Protein AF-A0A7S3JF26-F1 (afdb_monomer_lite)

pLDDT: mean 84.46, std 10.87, range [51.41, 98.0]

Structure (mmCIF, N/CA/C/O backbone):
data_AF-A0A7S3JF26-F1
#
_entry.id   AF-A0A7S3JF26-F1
#
loop_
_atom_site.group_PDB
_atom_site.id
_atom_site.type_symbol
_atom_site.label_atom_id
_atom_site.label_alt_id
_atom_site.label_comp_id
_atom_site.label_asym_id
_atom_site.label_entity_id
_atom_site.label_seq_id
_atom_site.pdbx_PDB_ins_code
_atom_site.Cartn_x
_atom_site.Cartn_y
_atom_site.Cartn_z
_atom_site.occupancy
_atom_site.B_iso_or_equiv
_atom_site.auth_seq_id
_atom_site.auth_comp_id
_atom_site.auth_asym_id
_atom_site.auth_atom_id
_atom_site.pdbx_PDB_model_num
ATOM 1 N N . GLY A 1 1 ? 3.276 -12.032 3.569 1.00 51.97 1 GLY A N 1
ATOM 2 C CA . GLY A 1 1 ? 3.261 -10.874 4.490 1.00 51.97 1 GLY A CA 1
ATOM 3 C C . GLY A 1 1 ? 3.600 -9.605 3.732 1.00 51.97 1 GLY A C 1
ATOM 4 O O . GLY A 1 1 ? 4.227 -9.710 2.687 1.00 51.97 1 GLY A 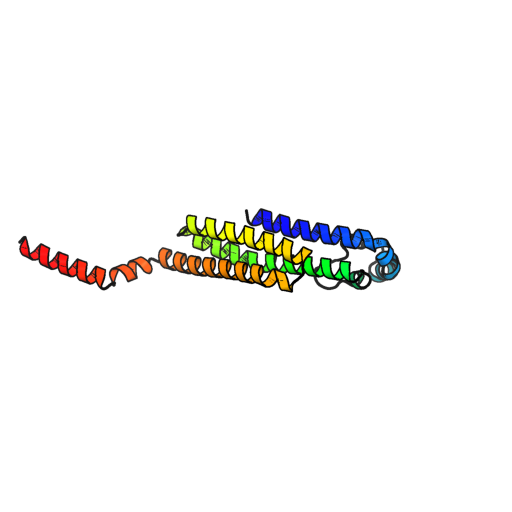O 1
ATOM 5 N N . ALA A 1 2 ? 3.203 -8.432 4.228 1.00 51.41 2 ALA A N 1
ATOM 6 C CA . ALA A 1 2 ? 3.401 -7.144 3.548 1.00 51.41 2 ALA A CA 1
ATOM 7 C C . ALA A 1 2 ? 4.867 -6.865 3.152 1.00 51.41 2 ALA A C 1
ATOM 9 O O . ALA A 1 2 ? 5.112 -6.417 2.039 1.00 51.41 2 ALA A O 1
ATOM 10 N N . ALA A 1 3 ? 5.845 -7.276 3.970 1.00 58.47 3 ALA A N 1
ATOM 11 C CA . ALA A 1 3 ? 7.267 -7.212 3.612 1.00 58.47 3 ALA A CA 1
ATOM 12 C C . ALA A 1 3 ? 7.603 -8.005 2.332 1.00 58.47 3 ALA A C 1
ATOM 14 O O . ALA A 1 3 ? 8.305 -7.508 1.457 1.00 58.47 3 ALA A O 1
ATOM 15 N N . ALA A 1 4 ? 7.039 -9.207 2.168 1.00 69.75 4 ALA A N 1
ATOM 16 C CA . ALA A 1 4 ? 7.217 -10.009 0.956 1.00 69.75 4 ALA A CA 1
ATOM 17 C C . ALA A 1 4 ? 6.578 -9.346 -0.273 1.00 69.75 4 ALA A C 1
ATOM 19 O O . ALA A 1 4 ? 7.066 -9.514 -1.383 1.00 69.75 4 ALA A O 1
ATOM 20 N N . GLN A 1 5 ? 5.512 -8.566 -0.085 1.00 66.12 5 GLN A N 1
ATOM 21 C CA . GLN A 1 5 ? 4.884 -7.827 -1.173 1.00 66.12 5 GLN A CA 1
ATOM 22 C C . GLN A 1 5 ? 5.692 -6.593 -1.575 1.00 66.12 5 GLN A C 1
ATOM 24 O O . GLN A 1 5 ? 5.825 -6.333 -2.767 1.00 66.12 5 GLN A O 1
ATOM 29 N N . THR A 1 6 ? 6.268 -5.867 -0.615 1.00 66.19 6 THR A N 1
ATOM 30 C CA . THR A 1 6 ? 7.227 -4.792 -0.902 1.00 66.19 6 THR A CA 1
ATOM 31 C C . THR A 1 6 ? 8.426 -5.332 -1.667 1.00 66.19 6 THR A C 1
ATOM 33 O O . THR A 1 6 ? 8.790 -4.775 -2.700 1.00 66.19 6 THR A O 1
ATOM 36 N N . LEU A 1 7 ? 8.977 -6.464 -1.222 1.00 73.19 7 LEU A N 1
ATOM 37 C CA . LEU A 1 7 ? 10.060 -7.150 -1.924 1.00 73.19 7 LEU A CA 1
ATOM 38 C C . LEU A 1 7 ? 9.628 -7.602 -3.323 1.00 73.19 7 LEU A C 1
ATOM 40 O O . LEU A 1 7 ? 10.368 -7.398 -4.276 1.00 73.19 7 LEU A O 1
ATOM 44 N N . TYR A 1 8 ? 8.420 -8.147 -3.477 1.00 75.62 8 TYR A N 1
ATOM 45 C CA . TYR A 1 8 ? 7.893 -8.572 -4.774 1.00 75.62 8 TYR A CA 1
ATOM 46 C C . TYR A 1 8 ? 7.680 -7.400 -5.739 1.00 75.62 8 TYR A C 1
ATOM 48 O O . TYR A 1 8 ? 8.088 -7.473 -6.895 1.00 75.62 8 TYR A O 1
ATOM 56 N N . ALA A 1 9 ? 7.061 -6.313 -5.281 1.00 71.88 9 ALA A N 1
ATOM 57 C CA . ALA A 1 9 ? 6.828 -5.122 -6.088 1.00 71.88 9 ALA A CA 1
ATOM 58 C C . ALA A 1 9 ? 8.154 -4.458 -6.476 1.00 71.88 9 ALA A C 1
ATOM 60 O O . ALA A 1 9 ? 8.366 -4.178 -7.654 1.00 71.88 9 ALA A O 1
ATOM 61 N N . GLY A 1 10 ? 9.066 -4.287 -5.513 1.00 75.62 10 GLY A N 1
ATOM 62 C CA . GLY A 1 10 ? 10.420 -3.798 -5.762 1.00 75.62 10 GLY A CA 1
ATOM 63 C C . GLY A 1 10 ? 11.151 -4.677 -6.775 1.00 75.62 10 GLY A C 1
ATOM 64 O O . GLY A 1 10 ? 11.664 -4.173 -7.769 1.00 75.62 10 GLY A O 1
ATOM 65 N N . HIS A 1 11 ? 11.105 -5.998 -6.604 1.00 80.19 11 HIS A N 1
ATOM 66 C CA . HIS A 1 11 ? 11.721 -6.942 -7.533 1.00 80.19 11 HIS A CA 1
ATOM 67 C C . HIS A 1 11 ? 11.118 -6.855 -8.942 1.00 80.19 11 HIS A C 1
ATOM 69 O O . HIS A 1 11 ? 11.862 -6.739 -9.908 1.00 80.19 11 HIS A O 1
ATOM 75 N N . LYS A 1 12 ? 9.786 -6.803 -9.087 1.00 78.31 12 LYS A N 1
ATOM 76 C CA . LYS A 1 12 ? 9.132 -6.645 -10.400 1.00 78.31 12 LYS A CA 1
ATOM 77 C C . LYS A 1 12 ? 9.494 -5.338 -11.093 1.00 78.31 12 LYS A C 1
ATOM 79 O O . LYS A 1 12 ? 9.629 -5.312 -12.316 1.00 78.31 12 LYS A O 1
ATOM 84 N N . VAL A 1 13 ? 9.654 -4.265 -10.327 1.00 75.88 13 VAL A N 1
ATOM 85 C CA . VAL A 1 13 ? 10.086 -2.967 -10.850 1.00 75.88 13 VAL A CA 1
ATOM 86 C C . VAL A 1 13 ? 11.538 -3.051 -11.305 1.00 75.88 13 VAL A C 1
ATOM 88 O O . VAL A 1 13 ? 11.841 -2.636 -12.421 1.00 75.88 13 VAL A O 1
ATOM 91 N N . MET A 1 14 ? 12.422 -3.650 -10.506 1.00 79.00 14 MET A N 1
ATOM 92 C CA . MET A 1 14 ? 13.823 -3.860 -10.880 1.00 79.00 14 MET A CA 1
ATOM 93 C C . MET A 1 14 ? 13.966 -4.757 -12.116 1.00 79.00 14 MET A C 1
ATOM 95 O O . MET A 1 14 ? 14.696 -4.390 -13.034 1.00 79.00 14 MET A O 1
ATOM 99 N N . ASP A 1 15 ? 13.192 -5.838 -12.217 1.00 82.81 15 ASP A N 1
ATOM 100 C CA . ASP A 1 15 ? 13.147 -6.711 -13.395 1.00 82.81 15 ASP A CA 1
ATOM 101 C C . ASP A 1 15 ? 12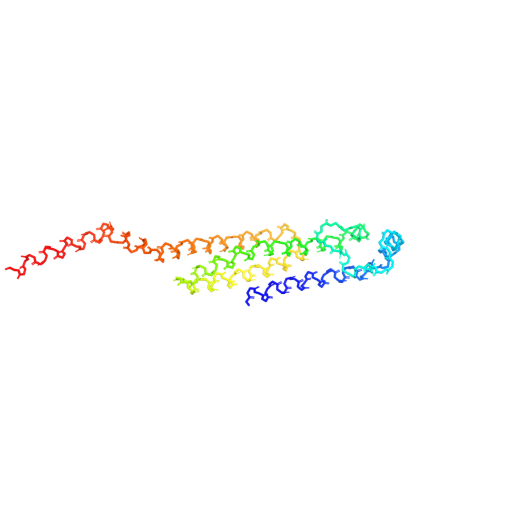.708 -5.954 -14.653 1.00 82.81 15 ASP A C 1
ATOM 103 O O . ASP A 1 15 ? 13.308 -6.090 -15.723 1.00 82.81 15 ASP A O 1
ATOM 107 N N . ALA A 1 16 ? 11.631 -5.167 -14.550 1.00 79.50 16 ALA A N 1
ATOM 108 C CA . ALA A 1 16 ? 11.121 -4.383 -15.671 1.00 79.50 16 ALA A CA 1
ATOM 109 C C . ALA A 1 16 ? 12.152 -3.342 -16.129 1.00 79.50 16 ALA A C 1
ATOM 111 O O . ALA A 1 16 ? 12.357 -3.162 -17.334 1.00 79.50 16 ALA A O 1
ATOM 112 N N . ARG A 1 17 ? 12.840 -2.702 -15.176 1.00 76.44 17 ARG A N 1
ATOM 113 C CA . ARG A 1 17 ? 13.923 -1.746 -15.437 1.00 76.44 17 ARG A CA 1
ATOM 114 C C . ARG A 1 17 ? 15.093 -2.414 -16.141 1.00 76.44 17 ARG A C 1
ATOM 116 O O . ARG A 1 17 ? 15.489 -1.968 -17.216 1.00 76.44 17 ARG A O 1
ATOM 123 N N . GLU A 1 18 ? 15.608 -3.495 -15.571 1.00 81.50 18 GLU A N 1
ATOM 124 C CA . GLU A 1 18 ? 16.768 -4.207 -16.094 1.00 81.50 18 GLU A CA 1
ATOM 125 C C . GLU A 1 18 ? 16.506 -4.715 -17.516 1.00 81.50 18 GLU A C 1
ATOM 127 O O . GLU A 1 18 ? 17.312 -4.486 -18.417 1.00 81.50 18 GLU A O 1
ATOM 132 N N . LYS A 1 19 ? 15.340 -5.324 -17.762 1.00 84.38 19 LYS A N 1
ATOM 133 C CA . LYS A 1 19 ? 14.954 -5.790 -19.104 1.00 84.38 19 LYS A CA 1
ATOM 134 C C . LYS A 1 19 ? 14.865 -4.644 -20.110 1.00 84.38 19 LYS A C 1
ATOM 136 O O . LYS A 1 19 ? 15.333 -4.781 -21.241 1.00 84.38 19 LYS A O 1
ATOM 141 N N . THR A 1 20 ? 14.282 -3.519 -19.706 1.00 82.44 20 THR A N 1
ATOM 142 C CA . THR A 1 20 ? 14.081 -2.365 -20.589 1.00 82.44 20 THR A CA 1
ATOM 143 C C . THR A 1 20 ? 15.407 -1.712 -20.968 1.00 82.44 20 THR A C 1
ATOM 145 O O . THR A 1 20 ? 15.647 -1.451 -22.148 1.00 82.44 20 THR A O 1
ATOM 148 N N . PHE A 1 21 ? 16.296 -1.499 -20.002 1.00 82.56 21 PHE A N 1
ATOM 149 C CA . PHE A 1 21 ? 17.580 -0.849 -20.254 1.00 82.56 21 PHE A CA 1
ATOM 150 C C . PHE A 1 21 ? 18.601 -1.760 -20.915 1.00 82.56 21 PHE A C 1
ATOM 152 O O . PHE A 1 21 ? 19.296 -1.308 -21.821 1.00 82.56 21 PHE A O 1
ATOM 159 N N . LYS A 1 22 ? 18.636 -3.055 -20.573 1.00 85.19 22 LYS A N 1
ATOM 160 C CA . LYS A 1 22 ? 19.474 -4.019 -21.300 1.00 85.19 22 LYS A CA 1
ATOM 161 C C . LYS A 1 22 ? 19.119 -4.065 -22.782 1.00 85.19 22 LYS A C 1
ATOM 163 O O . LYS A 1 22 ? 20.020 -4.026 -23.614 1.00 85.19 22 LYS A O 1
ATOM 168 N N . LYS A 1 23 ? 17.824 -4.082 -23.121 1.00 85.06 23 LYS A N 1
ATOM 169 C CA . LYS A 1 23 ? 17.369 -4.127 -24.519 1.00 85.06 23 LYS A CA 1
ATOM 170 C C . LYS A 1 23 ? 17.791 -2.895 -25.327 1.00 85.06 23 LYS A C 1
ATOM 172 O O . LYS A 1 23 ? 18.068 -3.022 -26.512 1.00 85.06 23 LYS A O 1
ATOM 177 N N . ASN A 1 24 ? 17.845 -1.722 -24.698 1.00 83.25 24 ASN A N 1
ATOM 178 C CA . ASN A 1 24 ? 18.159 -0.457 -25.371 1.00 83.25 24 ASN A CA 1
ATOM 179 C C . ASN A 1 24 ? 19.601 0.017 -25.113 1.00 83.25 24 ASN A C 1
ATOM 181 O O . ASN A 1 24 ? 19.945 1.152 -25.432 1.00 83.25 24 ASN A O 1
ATOM 185 N N . ARG A 1 25 ? 20.461 -0.840 -24.544 1.00 84.88 25 ARG A N 1
ATOM 186 C CA . ARG A 1 25 ? 21.793 -0.444 -24.071 1.00 84.88 25 ARG A CA 1
ATOM 187 C C . ARG A 1 25 ? 22.707 0.061 -25.181 1.00 84.88 25 ARG A C 1
ATOM 189 O O . ARG A 1 25 ? 23.443 1.009 -24.945 1.00 84.88 25 ARG A O 1
ATOM 196 N N . ALA A 1 26 ? 22.641 -0.540 -26.369 1.00 85.75 26 ALA A N 1
ATOM 197 C CA . ALA A 1 26 ? 23.440 -0.114 -27.517 1.00 85.75 26 ALA A CA 1
ATOM 198 C C . ALA A 1 26 ? 23.129 1.340 -27.907 1.00 85.75 26 ALA A C 1
ATOM 200 O O . ALA A 1 26 ? 24.035 2.157 -27.989 1.00 85.75 26 ALA A O 1
ATOM 201 N N . ILE A 1 27 ? 21.840 1.676 -28.015 1.00 86.31 27 ILE A N 1
ATOM 202 C CA . ILE A 1 27 ? 21.363 3.019 -28.379 1.00 86.31 27 ILE A CA 1
ATOM 203 C C . ILE A 1 27 ? 21.756 4.044 -27.306 1.00 86.31 27 ILE A C 1
ATOM 205 O O . ILE A 1 27 ? 22.152 5.167 -27.609 1.00 86.31 27 ILE A O 1
ATOM 209 N N . ILE A 1 28 ? 21.663 3.659 -26.032 1.00 85.19 28 ILE A N 1
ATOM 210 C CA . ILE A 1 28 ? 22.059 4.525 -24.915 1.00 85.19 28 ILE A CA 1
ATOM 211 C C . ILE A 1 28 ? 23.570 4.770 -24.937 1.00 85.19 28 ILE A C 1
ATOM 213 O O . ILE A 1 28 ? 24.005 5.904 -24.762 1.00 85.19 28 ILE A O 1
ATOM 217 N N . GLN A 1 29 ? 24.367 3.725 -25.167 1.00 85.12 29 GLN A N 1
ATOM 218 C CA . GLN A 1 29 ? 25.822 3.830 -25.238 1.00 85.12 29 GLN A CA 1
ATOM 219 C C . GLN A 1 29 ? 26.271 4.679 -26.432 1.00 85.12 29 GLN A C 1
ATOM 221 O O . GLN A 1 29 ? 27.218 5.445 -26.297 1.00 85.12 29 GLN A O 1
ATOM 226 N N . GLU A 1 30 ? 25.590 4.556 -27.568 1.00 88.62 30 GLU A N 1
ATOM 227 C CA . GLU A 1 30 ? 25.850 5.355 -28.764 1.00 88.62 30 GLU A CA 1
ATOM 228 C C . GLU A 1 30 ? 25.597 6.843 -28.504 1.00 88.62 30 GLU A C 1
ATOM 230 O O . GLU A 1 30 ? 26.469 7.664 -28.764 1.00 88.62 30 GLU A O 1
ATOM 235 N N . LYS A 1 31 ? 24.441 7.201 -27.927 1.00 85.75 31 LYS A N 1
ATOM 236 C CA . LYS A 1 31 ? 24.091 8.617 -27.720 1.00 85.75 31 LYS A CA 1
ATOM 237 C C . LYS A 1 31 ? 24.766 9.269 -26.519 1.00 85.75 31 LYS A C 1
ATOM 239 O O . LYS A 1 31 ? 25.071 10.454 -26.567 1.00 85.75 31 LYS A O 1
ATOM 244 N N . PHE A 1 32 ? 24.937 8.531 -25.426 1.00 86.19 32 PHE A N 1
ATOM 245 C CA . PHE A 1 32 ? 25.361 9.100 -24.145 1.00 86.19 32 PHE A CA 1
ATOM 246 C C . PHE A 1 32 ? 26.679 8.539 -23.630 1.00 86.19 32 PHE A C 1
ATOM 248 O O . PHE A 1 32 ? 27.190 9.044 -22.639 1.00 86.19 32 PHE A O 1
ATOM 255 N N . GLY A 1 33 ? 27.250 7.514 -24.264 1.00 84.75 33 GLY A N 1
ATOM 256 C CA . GLY A 1 33 ? 28.473 6.884 -23.771 1.00 84.75 33 GLY A CA 1
ATOM 257 C C . GLY A 1 33 ? 29.675 7.823 -23.779 1.00 84.75 33 GLY A C 1
ATOM 258 O O . GLY A 1 33 ? 30.479 7.774 -22.857 1.00 84.75 33 GLY A O 1
ATOM 259 N N . GLU A 1 34 ? 29.792 8.679 -24.791 1.00 85.06 34 GLU A N 1
ATOM 260 C CA . GLU A 1 34 ? 30.877 9.659 -24.877 1.00 85.06 34 GLU A CA 1
ATOM 261 C C . GLU A 1 34 ? 30.681 10.816 -23.892 1.00 85.06 34 GLU A C 1
ATOM 263 O O . GLU A 1 34 ? 31.587 11.101 -23.118 1.00 85.06 34 GLU A O 1
ATOM 268 N N . ILE A 1 35 ? 29.472 11.386 -23.828 1.00 85.25 35 ILE A N 1
ATOM 269 C CA . ILE A 1 35 ? 29.106 12.424 -22.847 1.00 85.25 35 ILE A CA 1
ATOM 270 C C . ILE A 1 35 ? 29.360 11.920 -21.421 1.00 85.25 35 ILE A C 1
ATOM 272 O O . ILE A 1 35 ? 30.024 12.584 -20.635 1.00 85.25 35 ILE A O 1
ATOM 276 N N . HIS A 1 36 ? 28.912 10.701 -21.108 1.00 83.00 36 HIS A N 1
ATOM 277 C CA . HIS A 1 36 ? 29.097 10.081 -19.795 1.00 83.00 36 HIS A CA 1
ATOM 278 C C . HIS A 1 36 ? 30.576 9.918 -19.435 1.00 83.00 36 HIS A C 1
ATOM 280 O O . HIS A 1 36 ? 30.969 10.217 -18.311 1.00 83.00 36 HIS A O 1
ATOM 286 N N . ARG A 1 37 ? 31.410 9.461 -20.377 1.00 84.81 37 ARG A N 1
ATOM 287 C CA . ARG A 1 37 ? 32.857 9.330 -20.148 1.00 84.81 37 ARG A CA 1
ATOM 288 C C . ARG A 1 37 ? 33.539 10.683 -19.980 1.00 84.81 37 ARG A C 1
ATOM 290 O O . ARG A 1 37 ? 34.399 10.804 -19.117 1.00 84.81 37 ARG A O 1
ATOM 297 N N . ASN A 1 38 ? 33.137 11.683 -20.757 1.00 86.44 38 ASN A N 1
ATOM 298 C CA . ASN A 1 38 ? 33.744 13.009 -20.722 1.00 86.44 38 ASN A CA 1
ATOM 299 C C . ASN A 1 38 ? 33.363 13.788 -19.454 1.00 86.44 38 ASN A C 1
ATOM 301 O O . ASN A 1 38 ? 34.212 14.464 -18.881 1.00 86.44 38 ASN A O 1
ATOM 305 N N . GLU A 1 39 ? 32.111 13.685 -19.000 1.00 86.38 39 GLU A N 1
ATOM 306 C CA . GLU A 1 39 ? 31.613 14.429 -17.834 1.00 86.38 39 GLU A CA 1
ATOM 307 C C . GLU A 1 39 ? 31.860 13.708 -16.502 1.00 86.38 39 GLU A C 1
ATOM 309 O O . GLU A 1 39 ? 32.119 14.362 -15.493 1.00 86.38 39 GLU A O 1
ATOM 314 N N . ILE A 1 40 ? 31.770 12.372 -16.475 1.00 81.62 40 ILE A N 1
ATOM 315 C CA . ILE A 1 40 ? 31.816 11.578 -15.232 1.00 81.62 40 ILE A CA 1
ATOM 316 C C . ILE A 1 40 ? 33.113 10.756 -15.123 1.00 81.62 40 ILE A C 1
ATOM 318 O O . ILE A 1 40 ? 33.540 10.417 -14.021 1.00 81.62 40 ILE A O 1
ATOM 322 N N . GLY A 1 41 ? 33.790 10.467 -16.236 1.00 78.81 41 GLY A N 1
ATOM 323 C CA . GLY A 1 41 ? 35.001 9.644 -16.276 1.00 78.81 41 GLY A CA 1
ATOM 324 C C . GLY A 1 41 ? 34.730 8.133 -16.325 1.00 78.81 41 GLY A C 1
ATOM 325 O O . GLY A 1 41 ? 33.671 7.640 -15.939 1.00 78.81 41 GLY A O 1
ATOM 326 N N . ASP A 1 42 ? 35.732 7.363 -16.762 1.00 80.44 42 ASP A N 1
ATOM 327 C CA . ASP A 1 42 ? 35.616 5.907 -16.988 1.00 80.44 42 ASP A CA 1
ATOM 328 C C . ASP A 1 42 ? 35.452 5.065 -15.710 1.00 80.44 42 ASP A C 1
ATOM 330 O O . ASP A 1 42 ? 35.058 3.896 -15.757 1.00 80.44 42 ASP A O 1
ATOM 334 N N . HIS A 1 43 ? 35.749 5.653 -14.553 1.00 77.44 43 HIS A N 1
ATOM 335 C CA . HIS A 1 43 ? 35.672 4.983 -13.259 1.00 77.44 43 HIS A CA 1
ATOM 336 C C . HIS A 1 43 ? 34.221 4.749 -12.799 1.00 77.44 43 HIS A C 1
ATOM 338 O O . HIS A 1 43 ? 33.962 3.789 -12.070 1.00 77.44 43 HIS A O 1
ATOM 344 N N . ILE A 1 44 ? 33.258 5.555 -13.267 1.00 75.00 44 ILE A N 1
ATOM 345 C CA . ILE A 1 44 ? 31.829 5.380 -12.974 1.00 75.00 44 ILE A CA 1
ATOM 346 C C . ILE A 1 44 ? 31.149 4.770 -14.196 1.00 75.00 44 ILE A C 1
ATOM 348 O O . ILE A 1 44 ? 30.842 5.439 -15.181 1.00 75.00 44 ILE A O 1
ATOM 352 N N . LYS A 1 45 ? 30.868 3.467 -14.129 1.00 76.31 45 LYS A N 1
ATOM 353 C CA . LYS A 1 45 ? 30.171 2.762 -15.210 1.00 76.31 45 LYS A CA 1
ATOM 354 C C . LYS A 1 45 ? 28.704 3.176 -15.273 1.00 76.31 45 LYS A C 1
ATOM 356 O O . LYS A 1 45 ? 28.008 3.211 -14.260 1.00 76.31 45 LYS A O 1
ATOM 361 N N . MET A 1 46 ? 28.209 3.383 -16.489 1.00 70.69 46 MET A N 1
ATOM 362 C CA . MET A 1 46 ? 26.789 3.617 -16.734 1.00 70.69 46 MET A CA 1
ATOM 363 C C . MET A 1 46 ? 25.948 2.439 -16.209 1.00 70.69 46 MET A C 1
ATOM 365 O O . MET A 1 46 ? 26.201 1.271 -16.532 1.00 70.69 46 MET A O 1
ATOM 369 N N . SER A 1 47 ? 24.948 2.756 -15.384 1.00 72.25 47 SER A N 1
ATOM 370 C CA . SER A 1 47 ? 24.077 1.774 -14.731 1.00 72.25 47 SER A CA 1
ATOM 371 C C . SER A 1 47 ? 23.344 0.909 -15.757 1.00 72.25 47 SER A C 1
ATOM 373 O O . SER A 1 47 ? 22.693 1.415 -16.671 1.00 72.25 47 SER A O 1
ATOM 375 N N . ALA A 1 48 ? 23.380 -0.414 -15.568 1.00 71.00 48 ALA A N 1
ATOM 376 C CA . ALA A 1 48 ? 22.629 -1.354 -16.405 1.00 71.00 48 ALA A CA 1
ATOM 377 C C . ALA A 1 48 ? 21.103 -1.167 -16.292 1.00 71.00 48 ALA A C 1
ATOM 379 O O . ALA A 1 48 ? 20.367 -1.590 -17.181 1.00 71.00 48 ALA A O 1
ATOM 380 N N . SER A 1 49 ? 20.647 -0.508 -15.224 1.00 68.06 49 SER A N 1
ATOM 381 C CA . SER A 1 49 ? 19.242 -0.197 -14.943 1.00 68.06 49 SER A CA 1
ATOM 382 C C . SER A 1 49 ? 18.876 1.248 -15.300 1.00 68.06 49 SER A C 1
ATOM 384 O O . SER A 1 49 ? 17.820 1.730 -14.877 1.00 68.06 49 SER A O 1
ATOM 386 N N . GLY A 1 50 ? 19.757 1.931 -16.044 1.00 62.88 50 GLY A N 1
ATOM 387 C CA . GLY A 1 50 ? 19.509 3.218 -16.690 1.00 62.88 50 GLY A CA 1
ATOM 388 C C . GLY A 1 50 ? 19.192 4.369 -15.748 1.00 62.88 50 GLY A C 1
ATOM 389 O O . GLY A 1 50 ? 18.404 5.229 -16.115 1.00 62.88 50 GLY A O 1
ATOM 390 N N . TYR A 1 51 ? 19.730 4.362 -14.527 1.00 67.38 51 TYR A N 1
ATOM 391 C CA . TYR A 1 51 ? 19.491 5.421 -13.545 1.00 67.38 51 TYR A CA 1
ATOM 392 C C . TYR A 1 51 ? 20.559 5.430 -12.439 1.00 67.38 51 TYR A C 1
ATOM 394 O O . TYR A 1 51 ? 20.900 4.336 -11.970 1.00 67.38 51 TYR A O 1
ATOM 402 N N . PRO A 1 52 ? 21.019 6.615 -11.985 1.00 53.31 52 PRO A N 1
ATOM 403 C CA . PRO A 1 52 ? 21.668 6.774 -10.6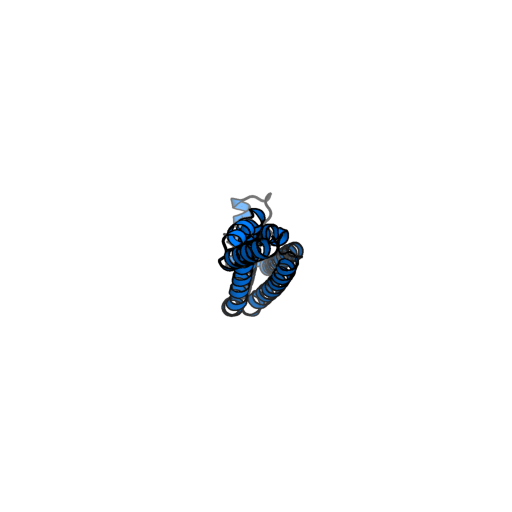85 1.00 53.31 52 PRO A CA 1
ATOM 404 C C . PRO A 1 52 ? 20.658 6.899 -9.522 1.00 53.31 52 PRO A C 1
ATOM 406 O O . PRO A 1 52 ? 20.879 6.257 -8.50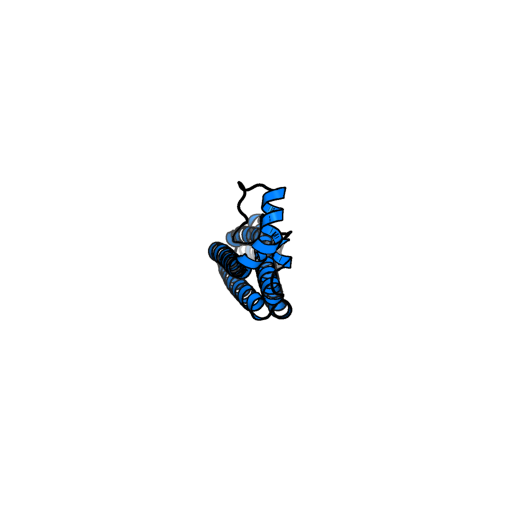5 1.00 53.31 52 PRO A O 1
ATOM 409 N N . ASP A 1 53 ? 19.529 7.613 -9.674 1.00 53.56 53 ASP A N 1
ATOM 410 C CA . ASP A 1 53 ? 18.462 7.700 -8.651 1.00 53.56 53 ASP A CA 1
ATOM 411 C C . ASP A 1 53 ? 17.112 8.202 -9.216 1.00 53.56 53 ASP A C 1
ATOM 413 O O . ASP A 1 53 ? 17.095 8.901 -10.226 1.00 53.56 53 ASP A O 1
ATOM 417 N N . MET A 1 54 ? 15.984 7.837 -8.597 1.00 58.97 54 MET A N 1
ATOM 418 C CA . MET A 1 54 ? 14.602 8.050 -9.061 1.00 58.97 54 MET A CA 1
ATOM 419 C C . MET A 1 54 ? 14.291 9.524 -9.398 1.00 58.97 54 MET A C 1
ATOM 421 O O . MET A 1 54 ? 13.962 10.300 -8.514 1.00 58.97 54 MET A O 1
ATOM 425 N N . GLY A 1 55 ? 14.330 9.931 -10.676 1.00 54.00 55 GLY A N 1
ATOM 426 C CA . GLY A 1 55 ? 13.744 11.232 -11.060 1.00 54.00 55 GLY A CA 1
ATOM 427 C C . GLY A 1 55 ? 14.318 11.975 -12.262 1.00 54.00 55 GLY A C 1
ATOM 428 O O . GLY A 1 55 ? 13.597 12.755 -12.865 1.00 54.00 55 GLY A O 1
ATOM 429 N N . ASN A 1 56 ? 15.543 11.692 -12.712 1.00 53.38 56 ASN A N 1
ATOM 430 C CA . ASN A 1 56 ? 16.087 12.317 -13.926 1.00 53.38 56 ASN A CA 1
ATOM 431 C C . ASN A 1 56 ? 16.766 11.314 -14.877 1.00 53.38 56 ASN A C 1
ATOM 433 O O . ASN A 1 56 ? 17.873 10.852 -14.611 1.00 53.38 56 ASN A O 1
ATOM 437 N N . ASN A 1 57 ? 16.080 10.912 -15.955 1.00 69.06 57 ASN A N 1
ATOM 438 C CA . ASN A 1 57 ? 16.579 9.871 -16.853 1.00 69.06 57 ASN A CA 1
ATOM 439 C C . ASN A 1 57 ? 16.883 10.406 -18.240 1.00 69.06 57 ASN A C 1
ATOM 441 O O . ASN A 1 57 ? 16.097 10.228 -19.178 1.00 69.06 57 ASN A O 1
ATOM 445 N N . ILE A 1 58 ? 18.061 11.002 -18.378 1.00 73.00 58 ILE A N 1
ATOM 446 C CA . ILE A 1 58 ? 18.577 11.393 -19.686 1.00 73.00 58 ILE A CA 1
ATOM 447 C C . ILE A 1 58 ? 18.633 10.180 -20.640 1.00 73.00 58 ILE A C 1
ATOM 449 O O . ILE A 1 58 ? 18.245 10.281 -21.801 1.00 73.00 58 ILE A O 1
ATOM 453 N N . TYR A 1 59 ? 18.926 8.977 -20.126 1.00 75.75 59 TYR A N 1
ATOM 454 C CA . TYR A 1 59 ? 18.906 7.734 -20.906 1.00 75.75 59 TYR A CA 1
ATOM 455 C C . TYR A 1 59 ? 17.494 7.253 -21.276 1.00 75.75 59 TYR A C 1
ATOM 457 O O . TYR A 1 59 ? 17.340 6.456 -22.200 1.00 75.75 59 TYR A O 1
ATOM 465 N N . SER A 1 60 ? 16.439 7.719 -20.600 1.00 76.56 60 SER A N 1
ATOM 466 C CA . SER A 1 60 ? 15.060 7.380 -20.975 1.00 76.56 60 SER A CA 1
ATOM 467 C C . SER A 1 60 ? 14.600 8.099 -22.238 1.00 76.56 60 SER A C 1
ATOM 469 O O . SER A 1 60 ? 13.668 7.623 -22.883 1.00 76.56 60 SER A O 1
ATOM 471 N N . MET A 1 61 ? 15.268 9.196 -22.620 1.00 79.12 61 MET A N 1
ATOM 472 C CA . MET A 1 61 ? 14.937 9.974 -23.820 1.00 79.12 61 MET A CA 1
ATOM 473 C C . MET A 1 61 ? 15.098 9.164 -25.108 1.00 79.12 61 MET A C 1
ATOM 475 O O . MET A 1 61 ? 14.459 9.462 -26.112 1.00 79.12 61 MET A O 1
ATOM 479 N N . VAL A 1 62 ? 15.944 8.131 -25.088 1.00 82.94 62 VAL A N 1
ATOM 480 C CA . VAL A 1 62 ? 16.161 7.244 -26.239 1.00 82.94 62 VAL A CA 1
ATOM 481 C C . VAL A 1 62 ? 15.295 5.991 -26.206 1.00 82.94 62 VAL A C 1
ATOM 483 O O . VAL A 1 62 ? 15.349 5.188 -27.137 1.00 82.94 62 VAL A O 1
ATOM 486 N N . LEU A 1 63 ? 14.501 5.791 -25.150 1.00 80.12 63 LEU A N 1
ATOM 487 C CA . LEU A 1 63 ? 13.624 4.633 -25.076 1.00 80.12 63 LEU A CA 1
ATOM 488 C C . LEU A 1 63 ? 12.476 4.780 -26.082 1.00 80.12 63 LEU A C 1
ATOM 490 O O . LEU A 1 63 ? 11.835 5.832 -26.141 1.00 80.12 63 LEU A O 1
ATOM 494 N N . PRO A 1 64 ? 12.124 3.705 -26.810 1.00 83.19 64 PRO A N 1
ATOM 495 C CA . PRO A 1 64 ? 10.881 3.669 -27.564 1.00 83.19 64 PRO A CA 1
ATOM 496 C C . PRO A 1 64 ? 9.696 3.993 -26.650 1.00 83.19 64 PRO A C 1
ATOM 498 O O . PRO A 1 64 ? 9.649 3.519 -25.512 1.00 83.19 64 PRO A O 1
ATOM 501 N N . HIS A 1 65 ? 8.704 4.729 -27.153 1.00 79.75 65 HIS A N 1
ATOM 502 C CA . HIS A 1 65 ? 7.587 5.231 -26.343 1.00 79.75 65 HIS A CA 1
ATOM 503 C C . HIS A 1 65 ? 6.921 4.150 -25.467 1.00 79.75 65 HIS A C 1
ATOM 505 O O . HIS A 1 65 ? 6.663 4.369 -24.287 1.00 79.75 65 HIS A O 1
ATOM 511 N N . LYS A 1 66 ? 6.729 2.937 -26.004 1.00 78.75 66 LYS A N 1
ATOM 512 C CA . LYS A 1 66 ? 6.184 1.793 -25.253 1.00 78.75 66 LYS A CA 1
ATOM 513 C C . LYS A 1 66 ? 7.047 1.406 -24.044 1.00 78.75 66 LYS A C 1
ATOM 515 O O . LYS A 1 66 ? 6.516 1.149 -22.969 1.00 78.75 66 LYS A O 1
ATOM 520 N N . ALA A 1 67 ? 8.365 1.355 -24.218 1.00 78.44 67 ALA A N 1
ATOM 521 C CA . ALA A 1 67 ? 9.314 1.030 -23.156 1.00 78.44 67 ALA A CA 1
ATOM 522 C C . ALA A 1 67 ? 9.371 2.141 -22.098 1.00 78.44 67 ALA A C 1
ATOM 524 O O . ALA A 1 67 ? 9.335 1.855 -20.901 1.00 78.44 67 ALA A O 1
ATOM 525 N N . TRP A 1 68 ? 9.377 3.398 -22.550 1.00 79.56 68 TRP A N 1
ATOM 526 C CA . TRP A 1 68 ? 9.291 4.571 -21.684 1.00 79.56 68 TRP A CA 1
ATOM 527 C C . TRP A 1 68 ? 8.005 4.569 -20.842 1.00 79.56 68 TRP A C 1
ATOM 529 O O . TRP A 1 68 ? 8.046 4.787 -19.633 1.00 79.56 68 TRP A O 1
ATOM 539 N N . LEU A 1 69 ? 6.858 4.244 -21.439 1.00 79.75 69 LEU A N 1
ATOM 540 C CA . LEU A 1 69 ? 5.589 4.175 -20.716 1.00 79.75 69 LEU A CA 1
ATOM 541 C C . LEU A 1 69 ? 5.594 3.059 -19.658 1.00 79.75 69 LEU A C 1
ATOM 543 O O . LEU A 1 69 ? 5.157 3.274 -18.529 1.00 79.75 69 LEU A O 1
ATOM 547 N N . MET A 1 70 ? 6.120 1.877 -19.994 1.00 78.75 70 MET A N 1
ATOM 548 C CA . MET A 1 70 ? 6.179 0.738 -19.069 1.00 78.75 70 MET A CA 1
ATOM 549 C C . MET A 1 70 ? 7.039 1.022 -17.834 1.00 78.75 70 MET A C 1
ATOM 551 O O . MET A 1 70 ? 6.627 0.695 -16.721 1.00 78.75 70 MET A O 1
ATOM 555 N N . ILE A 1 71 ? 8.212 1.635 -18.006 1.00 79.81 71 ILE A N 1
ATOM 556 C CA . ILE A 1 71 ? 9.095 1.920 -16.870 1.00 79.81 71 ILE A CA 1
ATOM 557 C C . ILE A 1 71 ? 8.519 2.997 -15.946 1.00 79.81 71 ILE A C 1
ATOM 559 O O . ILE A 1 71 ? 8.532 2.812 -14.730 1.00 79.81 71 ILE A O 1
ATOM 563 N N . ASN A 1 72 ? 7.934 4.060 -16.506 1.00 79.56 72 ASN A N 1
ATOM 564 C CA . ASN A 1 72 ? 7.262 5.093 -15.716 1.00 79.56 72 ASN A CA 1
ATOM 565 C C . ASN A 1 72 ? 6.089 4.508 -14.922 1.00 79.56 72 ASN A C 1
ATOM 567 O O . ASN A 1 72 ? 5.904 4.819 -13.746 1.00 79.56 72 ASN A O 1
ATOM 571 N N . ASN A 1 73 ? 5.327 3.606 -15.539 1.00 80.50 73 ASN A N 1
ATOM 572 C CA . ASN A 1 73 ? 4.228 2.919 -14.877 1.00 80.50 73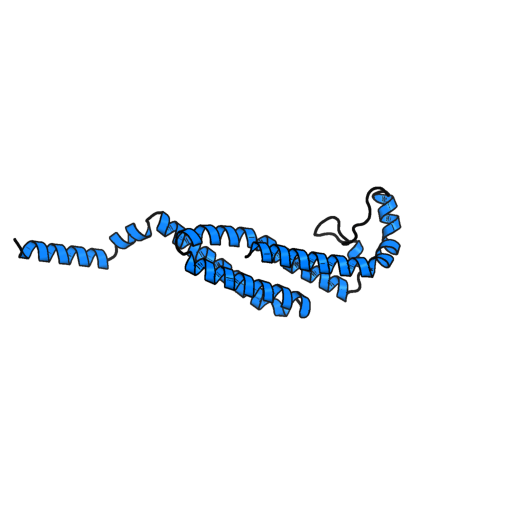 ASN A CA 1
ATOM 573 C C . ASN A 1 73 ? 4.701 2.045 -13.705 1.00 80.50 73 ASN A C 1
ATOM 575 O O . ASN A 1 73 ? 4.117 2.093 -12.621 1.00 80.50 73 ASN A O 1
ATOM 579 N N . ALA A 1 74 ? 5.786 1.291 -13.894 1.00 81.62 74 ALA A N 1
ATOM 580 C CA . ALA A 1 74 ? 6.388 0.493 -12.831 1.00 81.62 74 ALA A CA 1
ATOM 581 C C . ALA A 1 74 ? 6.902 1.376 -11.679 1.00 81.62 74 ALA A C 1
ATOM 583 O O . ALA A 1 74 ? 6.635 1.085 -10.512 1.00 81.62 74 ALA A O 1
ATOM 584 N N . GLN A 1 75 ? 7.576 2.487 -11.991 1.00 82.06 75 GLN A N 1
ATOM 585 C CA . GLN A 1 75 ? 8.062 3.433 -10.981 1.00 82.06 75 GLN A CA 1
ATOM 586 C C . GLN A 1 75 ? 6.919 4.053 -10.173 1.00 82.06 75 GLN A C 1
ATOM 588 O O . GLN A 1 75 ? 7.000 4.085 -8.949 1.00 82.06 75 GLN A O 1
ATOM 593 N N . ARG A 1 76 ? 5.816 4.455 -10.814 1.00 82.25 76 ARG A N 1
ATOM 594 C CA . ARG A 1 76 ? 4.634 4.964 -10.096 1.00 82.25 76 ARG A CA 1
ATOM 595 C C . ARG A 1 76 ? 4.049 3.934 -9.132 1.00 82.25 76 ARG A C 1
ATOM 597 O O . ARG A 1 76 ? 3.691 4.286 -8.014 1.00 82.25 76 ARG A O 1
ATOM 604 N N . CYS A 1 77 ? 3.988 2.662 -9.531 1.00 84.62 77 CYS A N 1
ATOM 605 C CA . CYS A 1 77 ? 3.536 1.594 -8.634 1.00 84.62 77 CYS A CA 1
ATOM 606 C C . CYS A 1 77 ? 4.453 1.430 -7.417 1.00 84.62 77 CYS A C 1
ATOM 608 O O . CYS A 1 77 ? 3.973 1.179 -6.313 1.00 84.62 77 CYS A O 1
ATOM 610 N N . HIS A 1 78 ? 5.764 1.556 -7.624 1.00 85.62 78 HIS A N 1
ATOM 611 C CA . HIS A 1 78 ? 6.763 1.461 -6.564 1.00 85.62 78 HIS A CA 1
ATOM 612 C C . HIS A 1 78 ? 6.640 2.606 -5.556 1.00 85.62 78 HIS A C 1
ATOM 614 O O . HIS A 1 78 ? 6.521 2.355 -4.360 1.00 85.62 78 HIS A O 1
ATOM 620 N N . GLU A 1 79 ? 6.607 3.845 -6.046 1.00 86.56 79 GLU A N 1
ATOM 621 C CA . GLU A 1 79 ? 6.503 5.056 -5.223 1.00 86.56 79 GLU A CA 1
ATOM 622 C C . GLU A 1 79 ? 5.225 5.081 -4.391 1.00 86.56 79 GLU A C 1
ATOM 624 O O . GLU A 1 79 ? 5.222 5.339 -3.184 1.00 86.56 79 GLU A O 1
ATOM 629 N N . GLN A 1 80 ? 4.111 4.733 -5.024 1.00 88.06 80 GLN A N 1
ATOM 630 C CA . GLN A 1 80 ? 2.831 4.659 -4.344 1.00 88.06 80 GLN A CA 1
ATOM 631 C C . GLN A 1 80 ? 2.826 3.568 -3.257 1.00 88.06 80 GLN A C 1
ATOM 633 O O . GLN A 1 80 ? 2.233 3.749 -2.194 1.00 88.06 80 GLN A O 1
ATOM 638 N N . LEU A 1 81 ? 3.508 2.440 -3.479 1.00 89.06 81 LEU A N 1
ATOM 639 C CA . LEU A 1 81 ? 3.660 1.428 -2.439 1.00 89.06 81 LEU A CA 1
ATOM 640 C C . LEU A 1 81 ? 4.524 1.948 -1.284 1.00 89.06 81 LEU A C 1
ATOM 642 O O . LEU A 1 81 ? 4.099 1.854 -0.135 1.00 89.06 81 LEU A O 1
ATOM 646 N N . ILE A 1 82 ? 5.702 2.508 -1.574 1.00 89.81 82 ILE A N 1
ATOM 647 C CA . ILE A 1 82 ? 6.637 3.010 -0.555 1.00 89.81 82 ILE A CA 1
ATOM 648 C C . ILE A 1 82 ? 5.983 4.080 0.318 1.00 89.81 82 ILE A C 1
ATOM 650 O O . ILE A 1 82 ? 6.059 3.988 1.541 1.00 89.81 82 ILE A O 1
ATOM 654 N N . SER A 1 83 ? 5.288 5.041 -0.286 1.00 90.38 83 SER A N 1
ATOM 655 C CA . SER A 1 83 ? 4.605 6.119 0.441 1.00 90.38 83 SER A CA 1
ATOM 656 C C . SER A 1 83 ? 3.505 5.616 1.387 1.00 90.38 83 SER A C 1
ATOM 658 O O . SER A 1 83 ? 3.308 6.184 2.462 1.00 90.38 83 SER A O 1
ATOM 660 N N . ARG A 1 84 ? 2.816 4.519 1.047 1.00 92.25 84 ARG A N 1
ATOM 661 C CA . ARG A 1 84 ? 1.759 3.935 1.891 1.00 92.25 84 ARG A CA 1
ATOM 662 C C . ARG A 1 84 ? 2.284 3.078 3.042 1.00 92.25 84 ARG A C 1
ATOM 664 O O . ARG A 1 84 ? 1.601 2.962 4.060 1.00 92.25 84 ARG A O 1
ATOM 671 N N . LEU A 1 85 ? 3.462 2.461 2.910 1.00 91.38 85 LEU A N 1
ATOM 672 C CA . LEU A 1 85 ? 3.965 1.486 3.890 1.00 91.38 85 LEU A CA 1
ATOM 673 C C . LEU A 1 85 ? 4.105 2.040 5.320 1.00 91.38 85 LEU A C 1
ATOM 675 O O . LEU A 1 85 ? 3.646 1.356 6.237 1.00 91.38 85 LEU A O 1
ATOM 679 N N . PRO A 1 86 ? 4.662 3.245 5.560 1.00 95.12 86 PRO A N 1
ATOM 680 C CA . PRO A 1 86 ? 4.766 3.789 6.914 1.00 95.12 86 PRO A CA 1
ATOM 681 C C . PRO A 1 86 ? 3.398 3.959 7.586 1.00 95.12 86 PRO A C 1
ATOM 683 O O . PRO A 1 86 ? 3.218 3.590 8.748 1.00 95.12 86 PRO A O 1
ATOM 686 N N . ILE A 1 87 ? 2.407 4.455 6.838 1.00 95.81 87 ILE A N 1
ATOM 687 C CA . ILE A 1 87 ? 1.037 4.662 7.328 1.00 95.81 87 ILE A CA 1
ATOM 688 C C . ILE A 1 87 ? 0.377 3.311 7.620 1.00 95.81 87 ILE A C 1
ATOM 690 O O . ILE A 1 87 ? -0.198 3.108 8.690 1.00 95.81 87 ILE A O 1
ATOM 694 N N . LEU A 1 88 ? 0.504 2.355 6.696 1.00 96.06 88 LEU A N 1
ATOM 695 C CA . LEU A 1 88 ? -0.058 1.017 6.849 1.00 96.06 88 LEU A CA 1
ATOM 696 C C . LEU A 1 88 ? 0.525 0.296 8.072 1.00 96.06 88 LEU A C 1
ATOM 698 O O . LEU A 1 88 ? -0.233 -0.265 8.862 1.00 96.06 88 LEU A O 1
ATOM 702 N N . TYR A 1 89 ? 1.850 0.301 8.244 1.00 95.25 89 TYR A N 1
ATOM 703 C CA . TYR A 1 89 ? 2.508 -0.427 9.331 1.00 95.25 89 TYR A CA 1
ATOM 704 C C . TYR A 1 89 ? 2.207 0.164 10.702 1.00 95.25 89 TYR A C 1
ATOM 706 O O . TYR A 1 89 ? 1.895 -0.587 11.628 1.00 95.25 89 TYR A O 1
ATOM 714 N N . THR A 1 90 ? 2.231 1.490 10.826 1.00 96.81 90 THR A N 1
ATOM 715 C CA . THR A 1 90 ? 1.884 2.166 12.084 1.00 96.81 90 THR A CA 1
ATOM 716 C C . THR A 1 90 ? 0.424 1.913 12.465 1.00 96.81 90 THR A C 1
ATOM 718 O O . THR A 1 90 ? 0.146 1.503 13.596 1.00 96.81 90 THR A O 1
ATOM 721 N N . ALA A 1 91 ? -0.510 2.044 11.516 1.00 97.06 91 ALA A N 1
ATOM 722 C CA . ALA A 1 91 ? -1.926 1.771 11.751 1.00 97.06 91 ALA A CA 1
ATOM 723 C C . ALA A 1 91 ? -2.192 0.293 12.090 1.00 97.06 91 ALA A C 1
ATOM 725 O O . ALA A 1 91 ? -2.955 0.005 13.018 1.00 97.06 91 ALA A O 1
ATOM 726 N N . CYS A 1 92 ? -1.546 -0.646 11.387 1.00 97.12 92 CYS A N 1
ATOM 727 C CA . CYS A 1 92 ? -1.639 -2.079 11.679 1.00 97.12 92 CYS A CA 1
ATOM 728 C C . CYS A 1 92 ? -1.140 -2.399 13.090 1.00 97.12 92 CYS A C 1
ATOM 730 O O . CYS A 1 92 ? -1.831 -3.100 13.829 1.00 97.12 92 CYS A O 1
ATOM 732 N N . PHE A 1 93 ? 0.027 -1.873 13.474 1.00 97.50 93 PHE A N 1
ATOM 733 C CA . PHE A 1 93 ? 0.629 -2.131 14.780 1.00 97.50 93 PHE A CA 1
ATOM 734 C C . PHE A 1 93 ? -0.297 -1.682 15.915 1.00 97.50 93 PHE A C 1
ATOM 736 O O . PHE A 1 93 ? -0.692 -2.504 16.742 1.00 97.50 93 PHE A O 1
ATOM 743 N N . VAL A 1 94 ? -0.747 -0.424 15.898 1.00 97.81 94 VAL A N 1
ATOM 744 C CA . VAL A 1 94 ? -1.635 0.120 16.941 1.00 97.81 94 VAL A CA 1
ATOM 745 C C . VAL A 1 94 ? -2.986 -0.603 16.965 1.00 97.81 94 VAL A C 1
ATOM 747 O O . VAL A 1 94 ? -3.491 -0.953 18.035 1.00 97.81 94 VAL A O 1
ATOM 750 N N . SER A 1 95 ? -3.567 -0.889 15.796 1.00 97.81 95 SER A N 1
ATOM 751 C CA . SER A 1 95 ? -4.843 -1.612 15.702 1.00 97.81 95 SER A CA 1
ATOM 752 C C . SER A 1 95 ? -4.745 -3.048 16.226 1.00 97.81 95 SER A C 1
ATOM 754 O O . SER A 1 95 ? -5.701 -3.553 16.820 1.00 97.81 95 SER A O 1
ATOM 756 N N . SER A 1 96 ? -3.599 -3.711 16.031 1.00 97.81 96 SER A N 1
ATOM 757 C CA . SER A 1 96 ? -3.403 -5.121 16.391 1.00 97.81 96 SER A CA 1
ATOM 758 C C . SER A 1 96 ? -3.443 -5.371 17.899 1.00 97.81 96 SER A C 1
ATOM 760 O O . SER A 1 96 ? -3.846 -6.455 18.316 1.00 97.81 96 SER A O 1
ATOM 762 N N . LEU A 1 97 ? -3.133 -4.350 18.708 1.00 96.81 97 LEU A N 1
ATOM 763 C CA . LEU A 1 97 ? -3.175 -4.424 20.171 1.00 96.81 97 LEU A CA 1
ATOM 764 C C . LEU A 1 97 ? -4.585 -4.727 20.701 1.00 96.81 97 LEU A C 1
ATOM 766 O O . LEU A 1 97 ? -4.737 -5.459 21.675 1.00 96.81 97 LEU A O 1
ATOM 770 N N . CYS A 1 98 ? -5.624 -4.189 20.054 1.00 97.38 98 CYS A N 1
ATOM 771 C CA . CYS A 1 98 ? -7.013 -4.372 20.488 1.00 97.38 98 CYS A CA 1
ATOM 772 C C . CYS A 1 98 ? -7.858 -5.239 19.547 1.00 97.38 98 CYS A C 1
ATOM 774 O O . CYS A 1 98 ? -8.850 -5.816 20.005 1.00 97.38 98 CYS A O 1
ATOM 776 N N . TYR A 1 99 ? -7.513 -5.303 18.255 1.00 97.12 99 TYR A N 1
ATOM 777 C CA . TYR A 1 99 ? -8.338 -5.911 17.204 1.00 97.12 99 TYR A CA 1
ATOM 778 C C . TYR A 1 99 ? -7.533 -6.824 16.249 1.00 97.12 99 TYR A C 1
ATOM 780 O O . TYR A 1 99 ? -7.630 -6.673 15.029 1.00 97.12 99 TYR A O 1
ATOM 788 N N . PRO A 1 100 ? -6.765 -7.814 16.745 1.00 97.50 100 PRO A N 1
ATOM 789 C CA . PRO A 1 100 ? -5.817 -8.577 15.921 1.00 97.50 100 PRO A CA 1
ATOM 790 C C . PRO A 1 100 ? -6.475 -9.342 14.760 1.00 97.50 100 PRO A C 1
ATOM 792 O O . PRO A 1 100 ? -5.953 -9.347 13.648 1.00 97.50 100 PRO A O 1
ATOM 795 N N . LYS A 1 101 ? -7.658 -9.941 14.978 1.00 97.81 101 LYS A N 1
ATOM 796 C CA . LYS A 1 101 ? -8.393 -10.677 13.930 1.00 97.81 101 LYS A CA 1
ATOM 797 C C . LYS A 1 101 ? -8.851 -9.763 12.789 1.00 97.81 101 LYS A C 1
ATOM 799 O O . LYS A 1 101 ? -8.747 -10.140 11.628 1.00 97.81 101 LYS A O 1
ATOM 804 N N . LEU A 1 102 ? -9.335 -8.562 13.118 1.00 96.81 102 LEU A N 1
ATOM 805 C CA . LEU A 1 102 ? -9.787 -7.582 12.127 1.00 96.81 102 LEU A CA 1
ATOM 806 C C . LEU A 1 102 ? -8.608 -7.066 11.298 1.00 96.81 102 LEU A C 1
ATOM 808 O O . LEU A 1 102 ? -8.696 -7.017 10.074 1.00 96.81 102 LEU A O 1
ATOM 812 N N . VAL A 1 103 ? -7.487 -6.751 11.957 1.00 97.56 103 VAL A N 1
ATOM 813 C CA . VAL A 1 103 ? -6.257 -6.315 11.280 1.00 97.56 103 VAL A CA 1
ATOM 814 C C . VAL A 1 103 ? -5.743 -7.382 10.321 1.00 97.56 103 VAL A C 1
ATOM 816 O O . VAL A 1 103 ? -5.371 -7.045 9.203 1.00 97.56 103 VAL A O 1
ATOM 819 N N . LEU A 1 104 ? -5.770 -8.660 10.710 1.00 96.88 104 LEU A N 1
ATOM 820 C CA . LEU A 1 104 ? -5.348 -9.754 9.834 1.00 96.88 104 LEU A CA 1
ATOM 821 C C . LEU A 1 104 ? -6.168 -9.797 8.534 1.00 96.88 104 LEU A C 1
ATOM 823 O O . LEU A 1 104 ? -5.592 -9.902 7.452 1.00 96.88 104 LEU A O 1
ATOM 827 N N . VAL A 1 105 ? -7.496 -9.672 8.634 1.00 97.44 105 VAL A N 1
ATOM 828 C CA . VAL A 1 105 ? -8.398 -9.664 7.470 1.00 97.44 105 VAL A CA 1
ATOM 829 C C . VAL A 1 105 ? -8.155 -8.438 6.589 1.00 97.44 105 VAL A C 1
ATOM 831 O O . VAL A 1 105 ? -8.013 -8.576 5.373 1.00 97.44 105 VAL A O 1
ATOM 834 N N . LEU A 1 106 ? -8.062 -7.245 7.185 1.00 96.56 106 LEU A N 1
ATOM 835 C CA . LEU A 1 106 ? -7.819 -6.001 6.447 1.00 96.56 106 LEU A CA 1
ATOM 836 C C . LEU A 1 106 ? -6.455 -6.011 5.746 1.00 96.56 106 LEU A C 1
ATOM 838 O O . LEU A 1 106 ? -6.364 -5.632 4.581 1.00 96.56 106 LEU A O 1
ATOM 842 N N . LEU A 1 107 ? -5.408 -6.499 6.415 1.00 95.94 107 LEU A N 1
ATOM 843 C CA . LEU A 1 107 ? -4.068 -6.595 5.842 1.00 95.94 107 LEU A CA 1
ATOM 844 C C . LEU A 1 107 ? -4.005 -7.620 4.702 1.00 95.94 107 LEU A C 1
ATOM 846 O O . LEU A 1 107 ? -3.375 -7.355 3.680 1.00 95.94 107 LEU A O 1
ATOM 850 N N . ALA A 1 108 ? -4.669 -8.770 4.845 1.00 95.62 108 ALA A N 1
ATOM 851 C CA . ALA A 1 108 ? -4.769 -9.748 3.764 1.00 95.62 108 ALA A CA 1
ATOM 852 C C . ALA A 1 108 ? -5.486 -9.154 2.540 1.00 95.62 108 ALA A C 1
ATOM 854 O O . ALA A 1 108 ? -5.004 -9.297 1.416 1.00 95.62 108 ALA A O 1
ATOM 855 N N . ASN A 1 109 ? -6.586 -8.426 2.760 1.00 95.75 109 ASN A N 1
ATOM 856 C CA . ASN A 1 109 ? -7.315 -7.753 1.688 1.00 95.75 109 ASN A CA 1
ATOM 857 C C . ASN A 1 109 ? -6.454 -6.672 1.007 1.00 95.75 109 ASN A C 1
ATOM 859 O O . ASN A 1 109 ? -6.356 -6.648 -0.219 1.00 95.75 109 ASN A O 1
ATOM 863 N N . TYR A 1 110 ? -5.735 -5.855 1.786 1.00 95.62 110 TYR A N 1
ATOM 864 C CA . TYR A 1 110 ? -4.794 -4.864 1.256 1.00 95.62 110 TYR A CA 1
ATOM 865 C C . TYR A 1 110 ? -3.749 -5.508 0.338 1.00 95.62 110 TYR A C 1
ATOM 867 O O . TYR A 1 110 ? -3.526 -5.034 -0.776 1.00 95.62 110 TYR A O 1
ATOM 875 N N . ILE A 1 111 ? -3.142 -6.621 0.770 1.00 93.62 111 ILE A N 1
ATOM 876 C CA . ILE A 1 111 ? -2.139 -7.337 -0.028 1.00 93.62 111 ILE A CA 1
ATOM 877 C C . ILE A 1 111 ? -2.743 -7.821 -1.352 1.00 93.62 111 ILE A C 1
ATOM 879 O O . ILE A 1 111 ? -2.121 -7.675 -2.409 1.00 93.62 111 ILE A O 1
ATOM 883 N N . THR A 1 112 ? -3.959 -8.358 -1.329 1.00 93.19 112 THR A N 1
ATOM 884 C CA . THR A 1 112 ? -4.649 -8.813 -2.541 1.00 93.19 112 THR A CA 1
ATOM 885 C C . THR A 1 112 ? -4.933 -7.655 -3.498 1.00 93.19 112 THR A C 1
ATOM 887 O O . THR A 1 112 ? -4.534 -7.714 -4.664 1.00 93.19 112 THR A O 1
ATOM 890 N N . VAL A 1 113 ? -5.541 -6.573 -3.006 1.00 93.44 113 VAL A N 1
ATOM 891 C CA . VAL A 1 113 ? -5.853 -5.374 -3.802 1.00 93.44 113 VAL A CA 1
ATOM 892 C C . VAL A 1 113 ? -4.584 -4.769 -4.405 1.00 93.44 113 VAL A C 1
ATOM 894 O O . VAL A 1 113 ? -4.540 -4.496 -5.604 1.00 93.44 113 VAL A O 1
ATOM 897 N N . GLN A 1 114 ? -3.515 -4.642 -3.618 1.00 90.56 114 GLN A N 1
ATOM 898 C CA . GLN A 1 114 ? -2.247 -4.082 -4.082 1.00 90.56 114 GLN A CA 1
ATOM 899 C C . GLN A 1 114 ? -1.564 -4.981 -5.130 1.00 90.56 114 GLN A C 1
ATOM 901 O O . GLN A 1 114 ? -0.941 -4.486 -6.071 1.00 90.56 114 GLN A O 1
ATOM 906 N N . SER A 1 115 ? -1.712 -6.304 -5.027 1.00 89.62 115 SER A N 1
ATOM 907 C CA . SER A 1 115 ? -1.198 -7.234 -6.043 1.00 89.62 115 SER A CA 1
ATOM 908 C C . SER A 1 115 ? -1.956 -7.078 -7.363 1.00 89.62 115 SER A C 1
ATOM 910 O O . SER A 1 115 ? -1.334 -6.997 -8.426 1.00 89.62 115 SER A O 1
ATOM 912 N N . TYR A 1 116 ? -3.286 -6.955 -7.306 1.00 89.88 116 TYR A N 1
ATOM 913 C CA . TYR A 1 116 ? -4.103 -6.672 -8.486 1.00 89.88 116 TYR A CA 1
ATOM 914 C C . TYR A 1 116 ? -3.807 -5.304 -9.091 1.00 89.88 116 TYR A C 1
ATOM 916 O O . TYR A 1 116 ? -3.745 -5.210 -10.318 1.00 89.88 116 TYR A O 1
ATOM 924 N N . TYR A 1 117 ? -3.583 -4.282 -8.263 1.00 89.00 117 TYR A N 1
ATOM 925 C CA . TYR A 1 117 ? -3.172 -2.952 -8.701 1.00 89.00 117 TYR A CA 1
ATOM 926 C C . TYR A 1 117 ? -1.894 -3.029 -9.546 1.00 89.00 117 TYR A C 1
ATOM 928 O O . TYR A 1 117 ? -1.910 -2.610 -10.701 1.00 89.00 117 TYR A O 1
ATOM 936 N N . ILE A 1 118 ? -0.829 -3.667 -9.043 1.00 85.88 118 ILE A N 1
ATOM 937 C CA . ILE A 1 118 ? 0.448 -3.807 -9.768 1.00 85.88 118 ILE A CA 1
ATOM 938 C C . ILE A 1 118 ? 0.259 -4.550 -11.103 1.00 85.88 118 ILE A C 1
ATOM 940 O O . ILE A 1 118 ? 0.818 -4.152 -12.128 1.00 85.88 118 ILE A O 1
ATOM 944 N N . LEU A 1 119 ? -0.535 -5.625 -11.121 1.00 84.25 119 LEU A N 1
ATOM 945 C CA . LEU A 1 119 ? -0.800 -6.397 -12.342 1.00 84.25 119 LEU A CA 1
ATOM 946 C C . LEU A 1 119 ? -1.603 -5.594 -13.380 1.00 84.25 119 LEU A C 1
ATOM 948 O O . LEU A 1 119 ? -1.290 -5.626 -14.575 1.00 84.25 119 LEU A O 1
ATOM 952 N N . HIS A 1 120 ? -2.625 -4.856 -12.945 1.00 83.50 120 HIS A N 1
ATOM 953 C CA . HIS A 1 120 ? -3.473 -4.058 -13.833 1.00 83.50 120 HIS A CA 1
ATOM 954 C C . HIS A 1 120 ? -2.747 -2.830 -14.369 1.00 83.50 120 HIS A C 1
ATOM 956 O O . HIS A 1 120 ? -2.850 -2.531 -15.559 1.00 83.50 120 HIS A O 1
ATOM 962 N N . TYR A 1 121 ? -1.962 -2.164 -13.527 1.00 79.00 121 TYR A N 1
ATOM 963 C CA . TYR A 1 121 ? -1.199 -0.986 -13.917 1.00 79.00 121 TYR A CA 1
ATOM 964 C C . TYR A 1 121 ? -0.156 -1.326 -14.991 1.00 79.00 121 TYR A C 1
ATOM 966 O O . TYR A 1 121 ? -0.025 -0.609 -15.985 1.00 79.00 121 TYR A O 1
ATOM 974 N N . ASN A 1 122 ? 0.523 -2.470 -14.847 1.00 71.88 122 ASN A N 1
ATOM 975 C CA . ASN A 1 122 ? 1.518 -2.938 -15.815 1.00 71.88 122 ASN A CA 1
ATOM 976 C C . ASN A 1 122 ? 0.914 -3.426 -17.143 1.00 71.88 122 ASN A C 1
ATOM 978 O O . ASN A 1 122 ? 1.593 -3.376 -18.166 1.00 71.88 122 ASN A O 1
ATOM 982 N N . SER A 1 123 ? -0.335 -3.906 -17.151 1.00 73.00 123 SER A N 1
ATOM 983 C CA . SER A 1 123 ? -0.966 -4.481 -18.351 1.00 73.00 123 SER A CA 1
ATOM 984 C C . SER A 1 123 ? -1.864 -3.507 -19.117 1.00 73.00 123 SER A C 1
ATOM 986 O O . SER A 1 123 ? -1.898 -3.557 -20.345 1.00 73.00 123 SER A O 1
ATOM 988 N N . LYS A 1 124 ? -2.605 -2.640 -18.418 1.00 70.94 124 LYS A N 1
ATOM 989 C CA . LYS A 1 124 ? -3.689 -1.822 -18.999 1.00 70.94 124 LYS A CA 1
ATOM 990 C C . LYS A 1 124 ? -3.536 -0.315 -18.749 1.00 70.94 124 LYS A C 1
ATOM 992 O O . LYS A 1 124 ? -4.368 0.453 -19.228 1.00 70.94 124 LYS A O 1
ATOM 997 N N . GLY A 1 125 ? -2.485 0.110 -18.043 1.00 69.69 125 GLY A N 1
ATOM 998 C CA . GLY A 1 125 ? -2.195 1.518 -17.757 1.00 69.69 125 GLY A CA 1
ATOM 999 C C . GLY A 1 125 ? -3.032 2.127 -16.622 1.00 69.69 125 GLY A C 1
ATOM 1000 O O . GLY A 1 125 ? -3.896 1.476 -16.033 1.00 69.69 125 GLY A O 1
ATOM 1001 N N . PHE A 1 126 ? -2.758 3.403 -16.325 1.00 67.69 126 PHE A N 1
ATOM 1002 C CA . PHE A 1 126 ? -3.249 4.128 -15.142 1.00 67.69 126 PHE A CA 1
ATOM 1003 C C . PHE A 1 126 ? -4.776 4.111 -14.982 1.00 67.69 126 PHE A C 1
ATOM 1005 O O . PHE A 1 126 ? -5.277 3.733 -13.926 1.00 67.69 126 PHE A O 1
ATOM 1012 N N . ASN A 1 127 ? -5.523 4.436 -16.042 1.00 72.88 127 ASN A N 1
ATOM 1013 C CA . ASN A 1 127 ? -6.976 4.643 -15.966 1.00 72.88 127 ASN A CA 1
ATOM 1014 C C . ASN A 1 127 ? -7.755 3.416 -15.465 1.00 72.88 127 ASN A C 1
ATOM 1016 O O . ASN A 1 127 ? -8.865 3.560 -14.964 1.00 72.88 127 ASN A O 1
ATOM 1020 N N . ARG A 1 128 ? -7.195 2.204 -15.586 1.00 69.88 128 ARG A N 1
ATOM 1021 C CA . ARG A 1 128 ? -7.839 0.968 -15.108 1.00 69.88 128 ARG A CA 1
ATOM 1022 C C . ARG A 1 128 ? -7.346 0.493 -13.741 1.00 69.88 128 ARG A C 1
ATOM 1024 O O . ARG A 1 128 ? -7.894 -0.471 -13.216 1.00 69.88 128 ARG A O 1
ATOM 1031 N N . ALA A 1 129 ? -6.336 1.147 -13.173 1.00 79.12 129 ALA A N 1
ATOM 1032 C CA . ALA A 1 129 ? -5.784 0.817 -11.864 1.00 79.12 129 ALA A CA 1
ATOM 1033 C C . ALA A 1 129 ? -6.326 1.719 -10.738 1.00 79.12 129 ALA A C 1
ATOM 1035 O O . ALA A 1 129 ? -6.254 1.319 -9.578 1.00 79.12 129 ALA A O 1
ATOM 1036 N N . ILE A 1 130 ? -6.939 2.864 -11.076 1.00 84.12 130 ILE A N 1
ATOM 1037 C CA . ILE A 1 130 ? -7.511 3.833 -10.119 1.00 84.12 130 ILE A CA 1
ATOM 1038 C C . ILE A 1 130 ? -8.452 3.152 -9.119 1.00 84.12 130 ILE A C 1
ATOM 1040 O O . ILE A 1 130 ? -8.303 3.331 -7.919 1.00 84.12 130 ILE A O 1
ATOM 1044 N N . GLY A 1 131 ? -9.372 2.296 -9.582 1.00 86.94 131 GLY A N 1
ATOM 1045 C CA . GLY A 1 131 ? -10.316 1.623 -8.680 1.00 86.94 131 GLY A CA 1
ATOM 1046 C C . GLY A 1 131 ? -9.636 0.744 -7.620 1.00 86.94 131 GLY A C 1
ATOM 1047 O O . GLY A 1 131 ? -10.081 0.694 -6.475 1.00 86.94 131 GLY A O 1
ATOM 1048 N N . MET A 1 132 ? -8.527 0.085 -7.973 1.00 90.44 132 MET A N 1
ATOM 1049 C CA . MET A 1 132 ? -7.752 -0.718 -7.019 1.00 90.44 132 MET A CA 1
ATOM 1050 C C . MET A 1 132 ? -6.963 0.174 -6.056 1.00 90.44 132 MET A C 1
ATOM 1052 O O . MET A 1 132 ? -6.850 -0.144 -4.876 1.00 90.44 132 MET A O 1
ATOM 1056 N N . GLU A 1 133 ? -6.457 1.308 -6.540 1.00 89.56 133 GLU A N 1
ATOM 1057 C CA . GLU A 1 133 ? -5.797 2.319 -5.714 1.00 89.56 133 GLU A CA 1
ATOM 1058 C C . GLU A 1 133 ? -6.750 2.920 -4.674 1.00 89.56 133 GLU A C 1
ATOM 1060 O O . GLU A 1 133 ? -6.417 2.928 -3.488 1.00 89.56 133 GLU A O 1
ATOM 1065 N N . GLU A 1 134 ? -7.955 3.323 -5.077 1.00 92.19 134 GLU A N 1
ATOM 1066 C CA . GLU A 1 134 ? -8.952 3.849 -4.142 1.00 92.19 134 GLU A CA 1
ATOM 1067 C C . GLU A 1 134 ? -9.395 2.790 -3.133 1.00 92.19 134 GLU A C 1
ATOM 1069 O O . GLU A 1 134 ? -9.522 3.067 -1.941 1.00 92.19 134 GLU A O 1
ATOM 1074 N N . THR A 1 135 ? -9.538 1.537 -3.568 1.00 94.38 135 THR A N 1
ATOM 1075 C CA . THR A 1 135 ? -9.844 0.428 -2.655 1.00 94.38 135 THR A CA 1
ATOM 1076 C C . THR A 1 135 ? -8.725 0.224 -1.625 1.00 94.38 135 THR A C 1
ATOM 1078 O O . THR A 1 135 ? -9.006 0.018 -0.443 1.00 94.38 135 THR A O 1
ATOM 1081 N N . ALA A 1 136 ? -7.452 0.324 -2.026 1.00 93.94 136 ALA A N 1
ATOM 1082 C CA . ALA A 1 136 ? -6.322 0.243 -1.100 1.00 93.94 136 ALA A CA 1
ATOM 1083 C C . ALA A 1 136 ? -6.313 1.414 -0.100 1.00 93.94 136 ALA A C 1
ATOM 1085 O O . ALA A 1 136 ? -6.091 1.195 1.095 1.00 93.94 136 ALA A O 1
ATOM 1086 N N . ASN A 1 137 ? -6.616 2.634 -0.561 1.00 94.25 137 ASN A N 1
ATOM 1087 C CA . ASN A 1 137 ? -6.749 3.817 0.294 1.00 94.25 137 ASN A CA 1
ATOM 1088 C C . ASN A 1 137 ? -7.877 3.641 1.326 1.00 94.25 137 ASN A C 1
ATOM 1090 O O . ASN A 1 137 ? -7.677 3.924 2.508 1.00 94.25 137 ASN A O 1
ATOM 1094 N N . LEU A 1 138 ? -9.033 3.107 0.917 1.00 96.69 138 LEU A N 1
ATOM 1095 C CA . LEU A 1 138 ? -10.149 2.813 1.822 1.00 96.69 138 LEU A CA 1
ATOM 1096 C C . LEU A 1 138 ? -9.756 1.810 2.914 1.00 96.69 138 LEU A C 1
ATOM 1098 O O . LEU A 1 138 ? -10.106 2.001 4.078 1.00 96.69 138 LEU A O 1
ATOM 1102 N N . ILE A 1 139 ? -8.986 0.771 2.578 1.00 97.06 139 ILE A N 1
ATOM 1103 C CA . ILE A 1 139 ? -8.498 -0.193 3.576 1.00 97.06 139 ILE A CA 1
ATOM 1104 C C . ILE A 1 139 ? -7.549 0.483 4.579 1.00 97.06 139 ILE A C 1
ATOM 1106 O O . ILE A 1 139 ? -7.652 0.227 5.781 1.00 97.06 139 ILE A O 1
ATOM 1110 N N . ILE A 1 140 ? -6.663 1.374 4.120 1.00 96.69 140 ILE A N 1
ATOM 1111 C CA . ILE A 1 140 ? -5.787 2.157 5.008 1.00 96.69 140 ILE A CA 1
ATOM 1112 C C . ILE A 1 140 ? -6.617 3.064 5.928 1.00 96.69 140 ILE A C 1
ATOM 1114 O O . ILE A 1 140 ? -6.347 3.116 7.127 1.00 96.69 140 ILE A O 1
ATOM 1118 N N . LEU A 1 141 ? -7.655 3.727 5.412 1.00 97.81 141 LEU A N 1
ATOM 1119 C CA . LEU A 1 141 ? -8.556 4.557 6.221 1.00 97.81 141 LEU A CA 1
ATOM 1120 C C . LEU A 1 141 ? -9.286 3.739 7.294 1.00 97.81 141 LEU A C 1
ATOM 1122 O O . LEU A 1 141 ? -9.375 4.174 8.443 1.00 97.81 141 LEU A O 1
ATOM 1126 N N . LEU A 1 142 ? -9.747 2.531 6.959 1.00 97.62 142 LEU A N 1
ATOM 1127 C CA . LEU A 1 142 ? -10.340 1.613 7.935 1.00 97.62 142 LEU A CA 1
ATOM 1128 C C . LEU A 1 142 ? -9.331 1.217 9.022 1.00 97.62 142 LEU A C 1
ATOM 1130 O O . LEU A 1 142 ? -9.677 1.233 10.202 1.00 97.62 142 LEU A O 1
ATOM 1134 N N . LEU A 1 143 ? -8.080 0.926 8.650 1.00 97.56 143 LEU A N 1
ATOM 1135 C CA . LEU A 1 143 ? -7.007 0.627 9.606 1.00 97.56 143 LEU A CA 1
ATOM 1136 C C . LEU A 1 143 ? -6.671 1.824 10.508 1.00 97.56 143 LEU A C 1
ATOM 1138 O O . LEU A 1 143 ? -6.399 1.651 11.697 1.00 97.56 143 LEU A O 1
ATOM 1142 N N . LEU A 1 144 ? -6.715 3.047 9.981 1.00 98.00 144 LEU A N 1
ATOM 1143 C CA . LEU A 1 144 ? -6.534 4.263 10.778 1.00 98.00 144 LEU A CA 1
ATOM 1144 C C . LEU A 1 144 ? -7.687 4.461 11.770 1.00 98.00 144 LEU A C 1
ATOM 1146 O O . LEU A 1 144 ? -7.444 4.758 12.941 1.00 98.00 144 LEU A O 1
ATOM 1150 N N . ALA A 1 145 ? -8.929 4.218 11.348 1.00 97.62 145 ALA A N 1
ATOM 1151 C CA . ALA A 1 145 ? -10.088 4.274 12.235 1.00 97.62 145 ALA A CA 1
ATOM 1152 C C . ALA A 1 145 ? -10.003 3.221 13.357 1.00 97.62 145 ALA A C 1
ATOM 1154 O O . ALA A 1 145 ? -10.254 3.532 14.527 1.00 97.62 145 ALA A O 1
ATOM 1155 N N . THR A 1 146 ? -9.585 1.988 13.043 1.00 97.19 146 THR A N 1
ATOM 1156 C CA . THR A 1 146 ? -9.381 0.945 14.063 1.00 97.19 146 THR A CA 1
ATOM 1157 C C . THR A 1 146 ? -8.211 1.258 14.988 1.00 97.19 146 THR A C 1
ATOM 1159 O O . THR A 1 146 ? -8.281 0.937 16.175 1.00 97.19 146 THR A O 1
ATOM 1162 N N . SER A 1 147 ? -7.169 1.919 14.479 1.00 98.00 147 SER A N 1
ATOM 1163 C CA . SER A 1 147 ? -6.013 2.366 15.260 1.00 98.00 147 SER A CA 1
ATOM 1164 C C . SER A 1 147 ? -6.448 3.402 16.289 1.00 98.00 147 SER A C 1
ATOM 1166 O O . SER A 1 147 ? -6.202 3.237 17.484 1.00 98.00 147 SER A O 1
ATOM 1168 N N . PHE A 1 148 ? -7.222 4.401 15.861 1.00 97.44 148 PHE A N 1
ATOM 1169 C CA . PHE A 1 148 ? -7.800 5.392 16.762 1.00 97.44 148 PHE A CA 1
ATOM 1170 C C . PHE A 1 148 ? -8.709 4.745 17.821 1.00 97.44 148 PHE A C 1
ATOM 1172 O O . PHE A 1 148 ? -8.574 5.014 19.018 1.00 97.44 148 PHE A O 1
ATOM 1179 N N . GLY A 1 149 ? -9.579 3.816 17.412 1.00 95.75 149 GLY A N 1
ATOM 1180 C CA . GLY A 1 149 ? -10.420 3.051 18.337 1.00 95.75 149 GLY A CA 1
ATOM 1181 C C . GLY A 1 149 ? -9.622 2.182 19.321 1.00 95.75 149 GLY A C 1
ATOM 1182 O O . GLY A 1 149 ? -10.042 2.008 20.467 1.00 95.75 149 GLY A O 1
ATOM 1183 N N . SER A 1 150 ? -8.474 1.647 18.899 1.00 96.69 150 SER A N 1
ATOM 1184 C CA . SER A 1 150 ? -7.550 0.883 19.747 1.00 96.69 150 SER A CA 1
ATOM 1185 C C . SER A 1 150 ? -6.935 1.793 20.810 1.00 96.69 150 SER A C 1
ATOM 1187 O O . SER A 1 150 ? -7.023 1.493 22.001 1.00 96.69 150 SER A O 1
ATOM 1189 N N . SER A 1 151 ? -6.446 2.968 20.410 1.00 96.94 151 SER A N 1
ATOM 1190 C CA . SER A 1 151 ? -5.902 3.983 21.319 1.00 96.94 151 SER A CA 1
ATOM 1191 C C . SER A 1 151 ? -6.918 4.434 22.373 1.00 96.94 151 SER A C 1
ATOM 1193 O O . SER A 1 151 ? -6.606 4.449 23.565 1.00 96.94 151 SER A O 1
ATOM 1195 N N . LEU A 1 152 ? -8.168 4.719 21.983 1.00 95.50 152 LEU A N 1
ATOM 1196 C CA . LEU A 1 152 ? -9.230 5.082 22.937 1.00 95.50 152 LEU A CA 1
ATOM 1197 C C . LEU A 1 152 ? -9.541 3.965 23.941 1.00 95.50 152 LEU A C 1
ATOM 1199 O O . LEU A 1 152 ? -9.864 4.235 25.104 1.00 95.50 152 LEU A O 1
ATOM 1203 N N . LYS A 1 153 ? -9.464 2.706 23.499 1.00 94.06 153 LYS A N 1
ATOM 1204 C CA . LYS A 1 153 ? -9.683 1.539 24.355 1.00 94.06 153 LYS A CA 1
ATOM 1205 C C . LYS A 1 153 ? -8.532 1.351 25.345 1.00 94.06 153 LYS A C 1
ATOM 1207 O O . LYS A 1 153 ? -8.809 1.110 26.517 1.00 94.06 153 LYS A O 1
ATOM 1212 N N . ILE A 1 154 ? -7.285 1.526 24.904 1.00 94.25 154 ILE A N 1
ATOM 1213 C CA . ILE A 1 154 ? -6.085 1.464 25.756 1.00 94.25 154 ILE A CA 1
ATOM 1214 C C . ILE A 1 154 ? -6.118 2.561 26.828 1.00 94.25 154 ILE A C 1
ATOM 1216 O O . ILE A 1 154 ? -5.863 2.284 27.996 1.00 94.25 154 ILE A O 1
ATOM 1220 N N . LEU A 1 155 ? -6.532 3.780 26.473 1.00 95.06 155 LEU A N 1
ATOM 1221 C CA . LEU A 1 155 ? -6.695 4.889 27.424 1.00 95.06 155 LEU A CA 1
ATOM 1222 C C . LEU A 1 155 ? -7.866 4.694 28.413 1.00 95.06 155 LEU A C 1
ATOM 1224 O O . LEU A 1 155 ? -8.117 5.554 29.262 1.00 95.06 155 LEU A O 1
ATOM 1228 N N . GLY A 1 156 ? -8.638 3.608 28.289 1.00 91.50 156 GLY A N 1
ATOM 1229 C CA . GLY A 1 156 ? -9.807 3.338 29.127 1.00 91.50 156 GLY A CA 1
ATOM 1230 C C . GLY A 1 156 ? -10.944 4.348 28.938 1.00 91.50 156 GLY A C 1
ATOM 1231 O O . GLY A 1 156 ? -11.885 4.378 29.736 1.00 91.50 156 GLY A O 1
ATOM 1232 N N . VAL A 1 157 ? -10.900 5.177 27.887 1.00 90.44 157 VAL A N 1
ATOM 1233 C CA . VAL A 1 157 ? -11.941 6.175 27.589 1.00 90.44 157 VAL A CA 1
ATOM 1234 C C . VAL A 1 157 ? -13.270 5.473 27.338 1.00 90.44 157 VAL A C 1
ATOM 1236 O O . VAL A 1 157 ? -14.303 5.893 27.853 1.00 90.44 157 VAL A O 1
ATOM 1239 N N . THR A 1 158 ? -13.242 4.339 26.640 1.00 80.12 158 THR A N 1
ATOM 1240 C CA . THR A 1 158 ? -14.432 3.518 26.380 1.00 80.12 158 THR A CA 1
ATOM 1241 C C . THR A 1 158 ? -15.073 3.001 27.671 1.00 80.12 158 THR A C 1
ATOM 1243 O O . THR A 1 158 ? -16.295 3.032 27.809 1.00 80.12 158 THR A O 1
ATOM 1246 N N . GLN A 1 159 ? -14.270 2.597 28.659 1.00 82.06 159 GLN A N 1
ATOM 1247 C CA . GLN A 1 159 ? -14.748 2.132 29.965 1.00 82.06 159 GLN A CA 1
ATOM 1248 C C . GLN A 1 159 ? -15.322 3.285 30.798 1.00 82.06 159 GLN A C 1
ATOM 1250 O O . GLN A 1 159 ? -16.382 3.140 31.417 1.00 82.06 159 GLN A O 1
ATOM 1255 N N . LYS A 1 160 ? -14.661 4.453 30.777 1.00 80.19 160 LYS A N 1
ATOM 1256 C CA . LYS A 1 160 ? -15.165 5.677 31.417 1.00 80.19 160 LYS A CA 1
ATOM 1257 C C . LYS A 1 160 ? -16.510 6.082 30.815 1.00 80.19 160 LYS A C 1
ATOM 1259 O O . LYS A 1 160 ? -17.471 6.239 31.561 1.00 80.19 160 LYS A O 1
ATOM 1264 N N . LEU A 1 161 ? -16.621 6.163 29.490 1.00 77.88 161 LEU A N 1
ATOM 1265 C CA . LEU A 1 161 ? -17.870 6.506 28.802 1.00 77.88 161 LEU A CA 1
ATOM 1266 C C . LEU A 1 161 ? -18.981 5.480 29.070 1.00 77.88 161 LEU A C 1
ATOM 1268 O O . LEU A 1 161 ? -20.111 5.867 29.367 1.00 77.88 161 LEU A O 1
ATOM 1272 N N . ALA A 1 162 ? -18.667 4.180 29.076 1.00 77.25 162 ALA A N 1
ATOM 1273 C CA . ALA A 1 162 ? -19.635 3.134 29.408 1.00 77.25 162 ALA A CA 1
ATOM 1274 C C . ALA A 1 162 ? -20.217 3.309 30.823 1.00 77.25 162 ALA A C 1
ATOM 1276 O O . ALA A 1 162 ? -21.425 3.129 31.023 1.00 77.25 162 ALA A O 1
ATOM 1277 N N . LYS A 1 163 ? -19.391 3.745 31.787 1.00 77.62 163 LYS A N 1
ATOM 1278 C CA . LYS A 1 163 ? -19.828 4.084 33.150 1.00 77.62 163 LYS A CA 1
ATOM 1279 C C . LYS A 1 163 ? -20.799 5.267 33.180 1.00 77.62 163 LYS A C 1
ATOM 1281 O O . LYS A 1 163 ? -21.614 5.309 34.095 1.00 77.62 163 LYS A O 1
ATOM 1286 N N . TYR A 1 164 ? -20.760 6.199 32.231 1.00 79.44 164 TYR A N 1
ATOM 1287 C CA . TYR A 1 164 ? -21.687 7.340 32.169 1.00 79.44 164 TYR A CA 1
ATOM 1288 C C . TYR A 1 164 ? -22.876 7.122 31.221 1.00 79.44 164 TYR A C 1
ATOM 1290 O O . TYR A 1 164 ? -23.726 7.999 31.104 1.00 79.44 164 TYR A O 1
ATOM 1298 N N . SER A 1 165 ? -22.994 5.946 30.594 1.00 85.44 165 SER A N 1
ATOM 1299 C CA . SER A 1 165 ? -24.121 5.657 29.702 1.00 85.44 165 SER A CA 1
ATOM 1300 C C . SER A 1 165 ? -25.476 5.672 30.444 1.00 85.44 165 SER A C 1
ATOM 1302 O O . SER A 1 165 ? -25.559 5.191 31.586 1.00 85.44 165 SER A O 1
ATOM 1304 N N . PRO A 1 166 ? -26.569 6.142 29.802 1.00 85.25 166 PRO A N 1
ATOM 1305 C CA . PRO A 1 166 ? -27.919 6.103 30.377 1.00 85.25 166 PRO A CA 1
ATOM 1306 C C . PRO A 1 166 ? -28.332 4.695 30.822 1.00 85.25 166 PRO A C 1
ATOM 1308 O O . PRO A 1 166 ? -28.980 4.523 31.853 1.00 85.25 166 PRO A O 1
ATOM 1311 N N . VAL A 1 167 ? -27.876 3.668 30.096 1.00 84.00 167 VAL A N 1
ATOM 1312 C CA . VAL A 1 167 ? -28.107 2.252 30.417 1.00 84.00 167 VAL A CA 1
ATOM 1313 C C . VAL A 1 167 ? -27.415 1.855 31.725 1.00 84.00 167 VAL A C 1
ATOM 1315 O O . VAL A 1 167 ? -28.038 1.246 32.599 1.00 84.00 167 VAL A O 1
ATOM 1318 N N . ALA A 1 168 ? -26.147 2.234 31.914 1.00 79.50 168 ALA A N 1
ATOM 1319 C CA . ALA A 1 168 ? -25.421 1.975 33.159 1.00 79.50 168 ALA A CA 1
ATOM 1320 C C . ALA A 1 168 ? -26.002 2.761 34.347 1.00 79.50 168 ALA A C 1
ATOM 1322 O O . ALA A 1 168 ? -25.999 2.279 35.487 1.00 79.50 168 ALA A O 1
ATOM 1323 N N . TRP A 1 169 ? -26.517 3.970 34.111 1.00 85.50 169 TRP A N 1
ATOM 1324 C CA . TRP A 1 169 ? -27.262 4.731 35.115 1.00 85.50 169 TRP A CA 1
ATOM 1325 C C . TRP A 1 169 ? -28.577 4.036 35.499 1.00 85.50 169 TRP A C 1
ATOM 1327 O O . TRP A 1 169 ? -28.821 3.809 36.688 1.00 85.50 169 TRP A O 1
ATOM 1337 N N . TYR A 1 170 ? -29.371 3.604 34.515 1.00 88.81 170 TYR A N 1
ATOM 1338 C CA . TYR A 1 170 ? -30.633 2.897 34.738 1.00 88.81 170 TYR A CA 1
ATOM 1339 C C . TYR A 1 170 ? -30.424 1.584 35.507 1.00 88.81 170 TYR A C 1
ATOM 1341 O O . TYR A 1 170 ? -31.100 1.338 36.510 1.00 88.81 170 TYR A O 1
ATOM 1349 N N . ARG A 1 171 ? -29.423 0.778 35.118 1.00 89.69 171 ARG A N 1
ATOM 1350 C CA . ARG A 1 171 ? -29.065 -0.470 35.815 1.00 89.69 171 ARG A CA 1
ATOM 1351 C C . ARG A 1 171 ? -28.692 -0.210 37.281 1.00 89.69 171 ARG A C 1
ATOM 1353 O O . ARG A 1 171 ? -29.198 -0.902 38.162 1.00 89.69 171 ARG A O 1
ATOM 1360 N N . ARG A 1 172 ? -27.889 0.824 37.571 1.00 88.44 172 ARG A N 1
ATOM 1361 C CA . ARG A 1 172 ? -27.549 1.214 38.957 1.00 88.44 172 ARG A CA 1
ATOM 1362 C C . ARG A 1 172 ? -28.767 1.671 39.756 1.00 88.44 172 ARG A C 1
ATOM 1364 O O . ARG A 1 172 ? -28.885 1.318 40.928 1.00 88.44 172 ARG A O 1
ATOM 1371 N N . ARG A 1 173 ? -29.689 2.418 39.143 1.00 91.19 173 ARG A N 1
ATOM 1372 C CA . ARG A 1 173 ? -30.926 2.859 39.805 1.00 91.19 173 ARG A CA 1
ATOM 1373 C C . ARG A 1 173 ? -31.854 1.681 40.121 1.00 91.19 173 ARG A C 1
ATOM 1375 O O . ARG A 1 173 ? -32.404 1.642 41.219 1.00 91.19 173 ARG A O 1
ATOM 1382 N N . LYS A 1 174 ? -31.983 0.708 39.210 1.00 92.06 174 LYS A N 1
ATOM 1383 C CA . LYS A 1 174 ? -32.767 -0.522 39.424 1.00 92.06 174 LYS A CA 1
ATOM 1384 C C . LYS A 1 174 ? -32.193 -1.369 40.567 1.00 92.06 174 LYS A C 1
ATOM 1386 O O . LYS A 1 174 ? -32.936 -1.726 41.475 1.00 92.06 174 LYS A O 1
ATOM 1391 N N . LEU A 1 175 ? -30.875 -1.591 40.583 1.00 91.50 175 LEU A N 1
ATOM 1392 C CA . LEU A 1 175 ? -30.194 -2.324 41.661 1.00 91.50 175 LEU A CA 1
ATOM 1393 C C . LEU A 1 175 ? -30.354 -1.637 43.029 1.00 91.50 175 LEU A C 1
ATOM 1395 O O . LEU A 1 175 ? -30.629 -2.305 44.021 1.00 91.50 175 LEU A O 1
ATOM 1399 N N . ARG A 1 176 ? -30.270 -0.298 43.087 1.00 93.06 176 ARG A N 1
ATOM 1400 C CA . ARG A 1 176 ? -30.518 0.467 44.326 1.00 93.06 176 ARG A CA 1
ATOM 1401 C C . ARG A 1 176 ? -31.951 0.334 44.843 1.00 93.06 176 ARG A C 1
ATOM 1403 O O . ARG A 1 176 ? -32.143 0.369 46.052 1.00 93.06 176 ARG A O 1
ATOM 1410 N N . LYS A 1 177 ? -32.947 0.219 43.956 1.00 93.19 177 LYS A N 1
ATOM 1411 C CA . LYS A 1 177 ? -34.337 -0.028 44.370 1.00 93.19 177 LYS A CA 1
ATOM 1412 C C . LYS A 1 177 ? -34.486 -1.429 44.967 1.00 93.19 177 LYS A C 1
ATOM 1414 O O . LYS A 1 177 ? -35.009 -1.535 46.063 1.00 93.19 177 LYS A O 1
ATOM 1419 N N . MET A 1 178 ? -33.954 -2.455 44.300 1.00 92.31 178 MET A N 1
ATOM 1420 C CA . MET A 1 178 ? -34.012 -3.847 44.775 1.00 92.31 178 MET A CA 1
ATOM 1421 C C . MET A 1 178 ? -33.325 -4.036 46.135 1.00 92.31 178 MET A C 1
ATOM 1423 O O . MET A 1 178 ? -33.881 -4.675 47.018 1.00 92.31 178 MET A O 1
ATOM 1427 N N . ALA A 1 179 ? -32.159 -3.417 46.344 1.00 92.50 179 ALA A N 1
ATOM 1428 C CA . ALA A 1 179 ? -31.435 -3.506 47.615 1.00 92.50 179 ALA A CA 1
ATOM 1429 C C . ALA A 1 179 ? -32.192 -2.886 48.808 1.00 92.50 179 ALA A C 1
ATOM 1431 O O . ALA A 1 179 ? -31.927 -3.251 49.948 1.00 92.50 179 ALA A O 1
ATOM 1432 N N . LYS A 1 180 ? -33.119 -1.949 48.561 1.00 92.19 180 LYS A N 1
ATOM 1433 C CA . LYS A 1 180 ? -33.969 -1.361 49.607 1.00 92.19 180 LYS A CA 1
ATOM 1434 C C . LYS A 1 180 ? -35.178 -2.224 49.962 1.00 92.19 180 LYS A C 1
ATOM 1436 O O . LYS A 1 180 ? -35.738 -2.013 51.020 1.00 92.19 180 LYS A O 1
ATOM 1441 N N . THR A 1 181 ? -35.595 -3.136 49.086 1.00 92.25 181 THR A N 1
ATOM 1442 C CA . THR A 1 181 ? -36.767 -4.003 49.305 1.00 92.25 181 THR A CA 1
ATOM 1443 C C . THR A 1 181 ? -36.420 -5.269 50.094 1.00 92.25 181 THR A C 1
ATOM 1445 O O . THR A 1 181 ? -37.313 -5.955 50.564 1.00 92.25 181 THR A O 1
ATOM 1448 N N . ILE A 1 182 ? -35.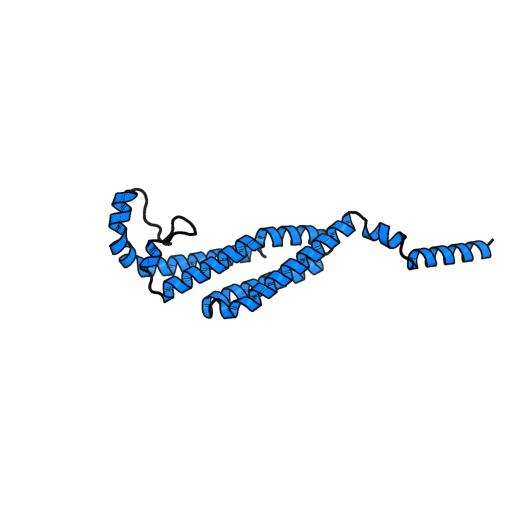128 -5.596 50.200 1.00 88.88 182 ILE A N 1
ATOM 1449 C CA . ILE A 1 182 ? -34.616 -6.792 50.892 1.00 88.88 182 ILE A CA 1
ATOM 1450 C C . ILE A 1 182 ? -34.243 -6.487 52.361 1.00 88.88 182 ILE A C 1
ATOM 1452 O O . ILE A 1 182 ? -34.008 -7.409 53.134 1.00 88.88 182 ILE A O 1
ATOM 1456 N N . LYS A 1 183 ? -34.181 -5.207 52.749 1.00 68.88 183 LYS A N 1
ATOM 1457 C CA . LYS A 1 183 ? -34.018 -4.766 54.143 1.00 68.88 183 LYS A CA 1
ATOM 1458 C C . LYS A 1 183 ? -35.374 -4.475 54.758 1.00 68.88 183 LYS A C 1
ATOM 1460 O O . LYS A 1 183 ? -35.502 -4.734 55.969 1.00 68.88 183 LYS A O 1
#

Foldseek 3Di:
DLVVLLVVLVVVLQVLLLVQLQVCVVVLCVPCVVVCCVVPNPVDDQDSSQDPDPDDRPSLVRGDPVSSQLNVLSVVLNVLSVVCVVLLVLLLVLLCQPPVPVSVVLVVVLSVLSVVLNVCCNPPNDVRSVVSSVVNVVSSVVSNVSSVVSVCVVVCVVVVVVCVDPVVVVVVVVVVVVVVVVD

Organism: NCBI:txid151035

InterPro domains:
  IPR023352 Membrane associated eicosanoid/glutathione metabolism-like domain superfamily [G3DSA:1.20.120.550] (1-173)
  IPR023352 Membrane associated eicosanoid/glutathione metabolism-like domain superfamily [SSF161084] (59-150)

Radius of gyration: 27.15 Å; chains: 1; bounding box: 72×25×83 Å

Secondary structure (DSSP, 8-state):
-HHHHHHHHHHHHHHHHHHHHHHTHHHHHHHHHHHHHHHH-TTSPPPTTS-SSTT--GGGGGS-HHHHHHHHHHHHHHHHHHHHHHHHHHHHHHHHTT-HHHHHHHHHHHHHHHHHHHHHHHHH-GGGTHHHHHHHHHHHHHHHHHHHHHHHHHTTHHHHHHHHSHHHHHHHHHHHHHHHH--

Sequence (183 aa):
GAAAQTLYAGHKVMDAREKTFKKNRAIIQEKFGEIHRNEIGDHIKMSASGYPDMGNNIYSMVLPHKAWLMINNAQRCHEQLISRLPILYTACFVSSLCYPKLVLVLLANYITVQSYYILHYNSKGFNRAIGMEETANLIILLLLATSFGSSLKILGVTQKLAKYSPVAWYRRRKLRKMAKTIK